Protein AF-A0A523FAZ5-F1 (afdb_monomer_lite)

Sequence (161 aa):
MTGGITSIVLAPLVPWPVIAAIGALALLVVGLALFKRARGVVWRALALGILVLALLNPSLKQEEREPLSDIAIIVVDDSPSQTVGPRRDHAKAALDHLRKTLARFDDIEVRVLRVGGRAQAGAGAGDSAEIRAPEEGTRLFSALGRVLAEVPPQRLAGVIM

Secondary structure (DSSP, 8-state):
-----EEEEE--SS-HHHHHHHHHHHHHHHHHHHHTT-TTHHHHHHHHHHHHHHHH-EEEEE----PPPEEEEEEEE--GGGGSTTHHHHHHHHHHHHHHHHTT-TTEEEEEEEES---------SS--EEE--SSS--HHHHHHHHHHHS-GGGEEEEE-

Radius of gyration: 31.72 Å; chains: 1; bounding box: 60×26×85 Å

Foldseek 3Di:
DQPFDWDWDQPFPDDPVVLVVLVVVLCVVLVVCVVVVPPCSVVSNVVSVVVSCVRRPTDTDGDPDDQAAAEEEEEAEQAPVCVPPCNVVVSVVVVVVVCVVCVVDPRYAYEYEYPQHDDDDDDDPDRYHYHYDDNDPRPRVVSVVVVVVVDDPVRHPYYHD

pLDDT: mean 75.59, std 15.06, range [31.92, 93.75]

Structure (mmCIF, N/CA/C/O backbone):
data_AF-A0A523FAZ5-F1
#
_entry.id   AF-A0A523FAZ5-F1
#
loop_
_atom_site.group_PDB
_atom_site.id
_atom_site.type_symbol
_atom_site.label_atom_id
_atom_site.label_alt_id
_atom_site.label_comp_id
_atom_site.label_asym_id
_atom_site.label_entity_id
_atom_site.label_seq_id
_atom_site.pdbx_PDB_ins_code
_atom_site.Cartn_x
_atom_site.Cartn_y
_atom_site.Cartn_z
_atom_site.occupancy
_atom_site.B_iso_or_equiv
_atom_site.auth_seq_id
_atom_site.auth_comp_id
_atom_site.auth_asym_id
_atom_site.auth_atom_id
_atom_site.pdbx_PDB_model_num
ATOM 1 N N . MET A 1 1 ? -9.274 -11.555 -12.201 1.00 41.16 1 MET A N 1
ATOM 2 C CA . MET A 1 1 ? -9.835 -11.783 -10.851 1.00 41.16 1 MET A CA 1
ATOM 3 C C . MET A 1 1 ? -9.214 -10.739 -9.940 1.00 41.16 1 MET A C 1
ATOM 5 O O . MET A 1 1 ? -8.046 -10.865 -9.603 1.00 41.16 1 MET A O 1
ATOM 9 N N . THR A 1 2 ? -9.928 -9.650 -9.666 1.00 46.34 2 THR A N 1
ATOM 10 C CA . THR A 1 2 ? -9.441 -8.534 -8.848 1.00 46.34 2 THR A CA 1
ATOM 11 C C . THR A 1 2 ? -9.373 -8.980 -7.388 1.00 46.34 2 THR A C 1
ATOM 13 O O . THR A 1 2 ? -10.386 -9.121 -6.708 1.00 46.34 2 THR A O 1
ATOM 16 N N . GLY A 1 3 ? -8.166 -9.285 -6.912 1.00 47.44 3 GLY A N 1
ATOM 17 C CA . GLY A 1 3 ? -7.912 -9.593 -5.507 1.00 47.44 3 GLY A CA 1
ATOM 18 C C . GLY A 1 3 ? -7.996 -8.321 -4.672 1.00 47.44 3 GLY A C 1
ATOM 19 O O . GLY A 1 3 ? -6.970 -7.745 -4.326 1.00 47.44 3 GLY A O 1
ATOM 20 N N . GLY A 1 4 ? -9.212 -7.855 -4.385 1.00 55.84 4 GLY A N 1
ATOM 21 C CA . GLY A 1 4 ? -9.428 -6.739 -3.471 1.00 55.84 4 GLY A CA 1
ATOM 22 C C . GLY A 1 4 ? -8.933 -7.116 -2.078 1.00 55.84 4 GLY A C 1
ATOM 23 O O . GLY A 1 4 ? -9.484 -8.009 -1.431 1.00 55.84 4 GLY A O 1
ATOM 24 N N . ILE A 1 5 ? -7.880 -6.453 -1.604 1.00 60.19 5 ILE A N 1
ATOM 25 C CA . ILE A 1 5 ? -7.404 -6.628 -0.233 1.00 60.19 5 ILE A CA 1
ATOM 26 C C . ILE A 1 5 ? -8.428 -5.936 0.667 1.00 60.19 5 ILE A C 1
ATOM 28 O O . ILE A 1 5 ? -8.537 -4.711 0.685 1.00 60.19 5 ILE A O 1
ATOM 32 N N . THR A 1 6 ? -9.222 -6.721 1.393 1.00 68.25 6 THR A N 1
ATOM 33 C CA . THR A 1 6 ? -10.172 -6.170 2.364 1.00 68.25 6 THR A CA 1
ATOM 34 C C . THR A 1 6 ? -9.407 -5.847 3.641 1.00 68.25 6 THR A C 1
ATOM 36 O O . THR A 1 6 ? -8.913 -6.753 4.311 1.00 68.25 6 THR A O 1
ATOM 39 N N . SER A 1 7 ? -9.296 -4.562 3.980 1.00 74.31 7 SER A N 1
ATOM 40 C CA . SER A 1 7 ? -8.684 -4.122 5.237 1.00 74.31 7 SER A CA 1
ATOM 41 C C . SER A 1 7 ? -9.744 -3.543 6.173 1.00 74.31 7 SER A C 1
ATOM 43 O O . SER A 1 7 ? -10.639 -2.805 5.753 1.00 74.31 7 SER A O 1
ATOM 45 N N . ILE A 1 8 ? -9.661 -3.904 7.455 1.00 73.94 8 ILE A N 1
ATOM 46 C CA . ILE A 1 8 ? -10.470 -3.287 8.508 1.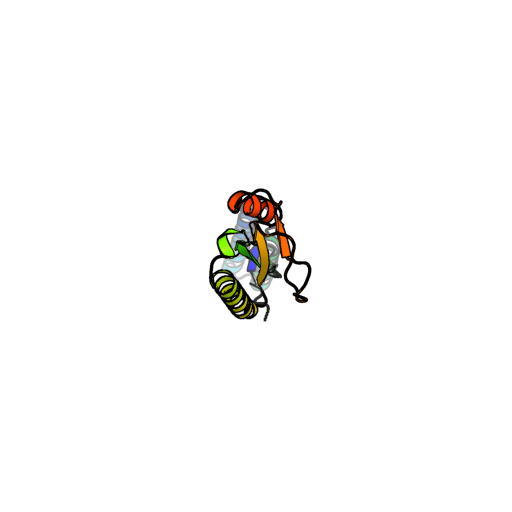00 73.94 8 ILE A CA 1
ATOM 47 C C . ILE A 1 8 ? -9.649 -2.134 9.068 1.00 73.94 8 ILE A C 1
ATOM 49 O O . ILE A 1 8 ? -8.594 -2.355 9.664 1.00 73.94 8 ILE A O 1
ATOM 53 N N . VAL A 1 9 ? -10.130 -0.908 8.876 1.00 80.06 9 VAL A N 1
ATOM 54 C CA . VAL A 1 9 ? -9.483 0.290 9.414 1.00 80.06 9 VAL A CA 1
ATOM 55 C C . VAL A 1 9 ? -10.300 0.800 10.592 1.00 80.06 9 VAL A C 1
ATOM 57 O O . VAL A 1 9 ? -11.507 1.015 10.490 1.00 80.06 9 VAL A O 1
ATOM 60 N N . LEU A 1 10 ? -9.627 1.002 11.721 1.00 80.06 10 LEU A N 1
ATOM 61 C CA . LEU A 1 10 ? -10.194 1.657 12.894 1.00 80.06 10 LEU A CA 1
ATOM 62 C C . LEU A 1 10 ? -9.989 3.163 12.742 1.00 80.06 10 LEU A C 1
ATOM 64 O O . LEU A 1 10 ? -8.870 3.655 12.888 1.00 80.06 10 LEU A O 1
ATOM 68 N N . ALA A 1 11 ? -11.066 3.875 12.418 1.00 80.88 11 ALA A N 1
ATOM 69 C CA . ALA A 1 11 ? -11.078 5.324 12.244 1.00 80.88 11 ALA A CA 1
ATOM 70 C C . ALA A 1 11 ? -11.900 5.962 13.378 1.00 80.88 11 ALA A C 1
ATOM 72 O O . ALA A 1 11 ? -13.043 6.373 13.144 1.00 80.88 11 ALA A O 1
ATOM 73 N N . PRO A 1 12 ? -11.361 5.998 14.614 1.00 84.38 12 PRO A N 1
ATOM 74 C CA . PRO A 1 12 ? -12.119 6.416 15.783 1.00 84.38 12 PRO A CA 1
ATOM 75 C C . PRO A 1 12 ? -12.589 7.867 15.641 1.00 84.38 12 PRO A C 1
ATOM 77 O O . PRO A 1 12 ? -11.811 8.743 15.264 1.00 84.38 12 PRO A O 1
ATOM 80 N N . LEU A 1 13 ? -13.859 8.132 15.972 1.00 83.75 13 LEU A N 1
ATOM 81 C CA . LEU A 1 13 ? -14.434 9.486 15.875 1.00 83.75 13 LEU A CA 1
ATOM 82 C C . LEU A 1 13 ? -13.808 10.456 16.882 1.00 83.75 13 LEU A C 1
ATOM 84 O O . LEU A 1 13 ? -13.856 11.670 16.697 1.00 83.75 13 LEU A O 1
ATOM 88 N N . VAL A 1 14 ? -13.262 9.920 17.971 1.00 88.44 14 VAL A N 1
ATOM 89 C CA . VAL A 1 14 ? -12.669 10.681 19.069 1.00 88.44 14 VAL A CA 1
ATOM 90 C C . VAL A 1 14 ? -11.293 10.115 19.425 1.00 88.44 14 VAL A C 1
ATOM 92 O O . VAL A 1 14 ? -11.012 8.953 19.129 1.00 88.44 14 VAL A O 1
ATOM 95 N N . PRO A 1 15 ? -10.423 10.895 20.091 1.00 90.19 15 PRO A N 1
ATOM 96 C CA . PRO A 1 15 ? -9.107 10.417 20.496 1.00 90.19 15 PRO A CA 1
ATOM 97 C C . PRO A 1 15 ? -9.174 9.139 21.344 1.00 90.19 15 PRO A C 1
ATOM 99 O O . PRO A 1 15 ? -10.030 9.002 22.220 1.00 90.19 15 PRO A O 1
ATOM 102 N N . TRP A 1 16 ? -8.204 8.242 21.151 1.00 90.12 16 TRP A N 1
ATOM 103 C CA . TRP A 1 16 ? -8.082 6.977 21.889 1.00 90.12 16 TRP A CA 1
ATOM 104 C C . TRP A 1 16 ? -8.231 7.087 23.417 1.00 90.12 16 TRP A C 1
ATOM 106 O O . TRP A 1 16 ? -8.924 6.242 23.988 1.00 90.12 16 TRP A O 1
ATOM 116 N N . PRO A 1 17 ? -7.675 8.111 24.100 1.00 92.44 17 PRO A N 1
ATOM 117 C CA . PRO A 1 17 ? -7.861 8.262 25.544 1.00 92.44 17 PRO A CA 1
ATOM 118 C C . PRO A 1 17 ? -9.330 8.407 25.960 1.00 92.44 17 PRO A C 1
ATOM 120 O O . PRO A 1 17 ? -9.725 7.894 27.004 1.00 92.44 17 PRO A O 1
ATOM 123 N N . VAL A 1 18 ? -10.156 9.059 25.135 1.00 91.06 18 VAL A N 1
ATOM 124 C CA . VAL A 1 18 ? -11.589 9.251 25.407 1.00 91.06 18 VAL A CA 1
ATOM 125 C C . VAL A 1 18 ? -12.331 7.921 25.299 1.00 91.06 18 VAL A C 1
ATOM 127 O O . VAL A 1 18 ? -13.121 7.582 26.179 1.00 91.06 18 VAL A O 1
ATOM 130 N N . ILE A 1 19 ? -12.032 7.127 24.267 1.00 90.44 19 ILE A N 1
ATOM 131 C CA . ILE A 1 19 ? -12.606 5.783 24.093 1.00 90.44 19 ILE A CA 1
ATOM 132 C C . ILE A 1 19 ? -12.199 4.876 25.255 1.00 90.44 19 ILE A C 1
ATOM 134 O O . ILE A 1 19 ? -13.048 4.186 25.816 1.00 90.44 19 ILE A O 1
ATOM 138 N N . ALA A 1 20 ? -10.925 4.911 25.657 1.00 91.25 20 ALA A N 1
ATOM 139 C CA . ALA A 1 20 ? -10.426 4.135 26.787 1.00 91.25 20 ALA A CA 1
ATOM 140 C C . ALA A 1 20 ? -11.129 4.521 28.100 1.00 91.25 20 ALA A C 1
ATOM 142 O O . ALA A 1 20 ? -11.541 3.639 28.851 1.00 91.25 20 ALA A O 1
ATOM 143 N N . ALA A 1 21 ? -11.332 5.819 28.351 1.00 92.88 21 ALA A N 1
ATOM 144 C CA . ALA A 1 21 ? -12.047 6.302 29.531 1.00 92.88 21 ALA A CA 1
ATOM 145 C C . ALA A 1 21 ? -13.518 5.849 29.548 1.00 92.88 21 ALA A C 1
ATOM 147 O O . ALA A 1 21 ? -13.993 5.329 30.560 1.00 92.88 21 ALA A O 1
ATOM 148 N N . ILE A 1 22 ? -14.231 5.985 28.422 1.00 91.12 22 ILE A N 1
ATOM 149 C CA . ILE A 1 22 ? -15.628 5.538 28.290 1.00 91.12 22 ILE A CA 1
ATOM 150 C C . ILE A 1 22 ? -15.723 4.014 28.443 1.00 91.12 22 ILE A C 1
ATOM 152 O O . ILE A 1 22 ? -16.589 3.523 29.166 1.00 91.12 22 ILE A O 1
ATOM 156 N N . GLY A 1 23 ? -14.816 3.264 27.814 1.00 92.19 23 GLY A N 1
ATOM 157 C CA . GLY A 1 23 ? -14.746 1.807 27.919 1.00 92.19 23 GLY A CA 1
ATOM 158 C C . GLY A 1 23 ? -14.478 1.332 29.348 1.00 92.19 23 GLY A C 1
ATOM 159 O O . GLY A 1 23 ? -15.163 0.434 29.836 1.00 92.19 23 GLY A O 1
ATOM 160 N N . ALA A 1 24 ? -13.547 1.972 30.060 1.00 93.75 24 ALA A N 1
ATOM 161 C CA . ALA A 1 24 ? -13.265 1.670 31.462 1.00 93.75 24 ALA A CA 1
ATOM 162 C C . ALA A 1 24 ? -14.481 1.942 32.363 1.00 93.75 24 ALA A C 1
ATOM 164 O O . ALA A 1 24 ? -14.836 1.108 33.200 1.00 93.75 24 ALA A O 1
ATOM 165 N N . LEU A 1 25 ? -15.166 3.073 32.162 1.00 93.12 25 LEU A N 1
ATOM 166 C CA . LEU A 1 25 ? -16.380 3.405 32.906 1.00 93.12 25 LEU A CA 1
ATOM 167 C C . LEU A 1 25 ? -17.509 2.402 32.625 1.00 93.12 25 LEU A C 1
ATOM 169 O O . LEU A 1 25 ? -18.179 1.943 33.552 1.00 93.12 25 LEU A O 1
ATOM 173 N N . ALA A 1 26 ? -17.694 2.018 31.361 1.00 90.56 26 ALA A N 1
ATOM 174 C CA . ALA A 1 26 ? -18.669 1.012 30.962 1.00 90.56 26 ALA A CA 1
ATOM 175 C C . ALA A 1 26 ? -18.409 -0.339 31.648 1.00 90.56 26 ALA A C 1
ATOM 177 O O . ALA A 1 26 ? -19.335 -0.942 32.197 1.00 90.56 26 ALA A O 1
ATOM 178 N N . LEU A 1 27 ? -17.150 -0.788 31.676 1.00 92.62 27 LEU A N 1
ATOM 179 C CA . LEU A 1 27 ? -16.744 -2.019 32.356 1.00 92.62 27 LEU A CA 1
ATOM 180 C C . LEU A 1 27 ? -17.004 -1.961 33.864 1.00 92.62 27 LEU A C 1
ATOM 182 O O . LEU A 1 27 ? -17.510 -2.933 34.421 1.00 92.62 27 LEU A O 1
ATOM 186 N N . LEU A 1 28 ? -16.732 -0.829 34.521 1.00 93.31 28 LEU A N 1
ATOM 187 C CA . LEU A 1 28 ? -17.048 -0.636 35.941 1.00 93.31 28 LEU A CA 1
ATOM 188 C C . LEU A 1 28 ? -18.552 -0.758 36.214 1.00 93.31 28 LEU A C 1
ATOM 190 O O . LEU A 1 28 ? -18.958 -1.472 37.131 1.00 93.31 28 LEU A O 1
ATOM 194 N N . VAL A 1 29 ? -19.388 -0.105 35.402 1.00 89.31 29 VAL A N 1
ATOM 195 C CA . VAL A 1 29 ? -20.852 -0.155 35.552 1.00 89.31 29 VAL A CA 1
ATOM 196 C C . VAL A 1 29 ? -21.377 -1.577 35.354 1.00 89.31 29 VAL A C 1
ATOM 198 O O . VAL A 1 29 ? -22.180 -2.058 36.158 1.00 89.31 29 VAL A O 1
ATOM 201 N N . VAL A 1 30 ? -20.913 -2.274 34.314 1.00 89.31 30 VAL A N 1
ATOM 202 C CA . VAL A 1 30 ? -21.311 -3.660 34.027 1.00 89.31 30 VAL A CA 1
ATOM 203 C C . VAL A 1 30 ? -20.807 -4.614 35.112 1.00 89.31 30 VAL A C 1
ATOM 205 O O . VAL A 1 30 ? -21.577 -5.452 35.580 1.00 89.31 30 VAL A O 1
ATOM 208 N N . GLY A 1 31 ? -19.564 -4.455 35.571 1.00 90.12 31 GLY A N 1
ATOM 209 C CA . GLY A 1 31 ? -18.967 -5.255 36.641 1.00 90.12 31 GLY A CA 1
ATOM 210 C C . GLY A 1 31 ? -19.706 -5.105 37.972 1.00 90.12 31 GLY A C 1
ATOM 211 O O . GLY A 1 31 ? -20.038 -6.102 38.612 1.00 90.12 31 GLY A O 1
ATOM 212 N N . LEU A 1 32 ? -20.066 -3.876 38.355 1.00 90.56 32 LEU A N 1
ATOM 213 C CA . LEU A 1 32 ? -20.885 -3.622 39.544 1.00 90.56 32 LEU A CA 1
ATOM 214 C C . LEU A 1 32 ? -22.303 -4.191 39.400 1.00 90.56 32 LEU A C 1
ATOM 216 O O . LEU A 1 32 ? -22.849 -4.741 40.359 1.00 90.56 32 LEU A O 1
ATOM 220 N N . ALA A 1 33 ? -22.905 -4.094 38.210 1.00 87.38 33 ALA A N 1
ATOM 221 C CA . ALA A 1 33 ? -24.222 -4.666 37.939 1.00 87.38 33 ALA A CA 1
ATOM 222 C C . ALA A 1 33 ? -24.212 -6.205 38.008 1.00 87.38 33 ALA A C 1
ATOM 224 O O . ALA A 1 33 ? -25.157 -6.795 38.537 1.00 87.38 33 ALA A O 1
ATOM 225 N N . LEU A 1 34 ? -23.136 -6.845 37.533 1.00 88.56 34 LEU A N 1
ATOM 226 C CA . LEU A 1 34 ? -22.886 -8.284 37.673 1.00 88.56 34 LEU A CA 1
ATOM 227 C C . LEU A 1 34 ? -22.719 -8.682 39.135 1.00 88.56 34 LEU A C 1
ATOM 229 O O . LEU A 1 34 ? -23.387 -9.610 39.591 1.00 88.56 34 LEU A O 1
ATOM 233 N N . PHE A 1 35 ? -21.890 -7.949 39.882 1.00 90.31 35 PHE A N 1
ATOM 234 C CA . PHE A 1 35 ? -21.654 -8.203 41.302 1.00 90.31 35 PHE A CA 1
ATOM 235 C C . PHE A 1 35 ? -22.951 -8.116 42.118 1.00 90.31 35 PHE A C 1
ATOM 237 O O . PHE A 1 35 ? -23.217 -8.959 42.971 1.00 90.31 35 PHE A O 1
ATOM 244 N N . LYS A 1 36 ? -23.817 -7.149 41.794 1.00 89.69 36 LYS A N 1
ATOM 245 C CA . LYS A 1 36 ? -25.142 -6.998 42.413 1.00 89.69 36 LYS A CA 1
ATOM 246 C C . LYS A 1 36 ? -26.219 -7.937 41.848 1.00 89.69 36 LYS A C 1
ATOM 248 O O . LYS A 1 36 ? -27.369 -7.828 42.266 1.00 89.69 36 LYS A O 1
ATOM 253 N N . ARG A 1 37 ? -25.887 -8.831 40.901 1.00 84.12 37 ARG A N 1
ATOM 254 C CA . ARG A 1 37 ? -26.836 -9.709 40.178 1.00 84.12 37 ARG A CA 1
ATOM 255 C C . ARG A 1 37 ? -28.067 -8.951 39.663 1.00 84.12 37 ARG A C 1
ATOM 257 O O . ARG A 1 37 ? -29.195 -9.444 39.706 1.00 84.12 37 ARG A O 1
ATOM 264 N N . ALA A 1 38 ? -27.855 -7.724 39.194 1.00 78.81 38 ALA A N 1
ATOM 265 C CA . ALA A 1 38 ? -28.938 -6.864 38.751 1.00 78.81 38 ALA A CA 1
ATOM 266 C C . ALA A 1 38 ? -29.636 -7.479 37.528 1.00 78.81 38 ALA A C 1
ATOM 268 O O . ALA A 1 38 ? -28.996 -7.902 36.567 1.00 78.81 38 ALA A O 1
ATOM 269 N N . ARG A 1 39 ? -30.969 -7.499 37.516 1.00 80.88 39 ARG A N 1
ATOM 270 C CA . ARG A 1 39 ? -31.710 -7.903 36.314 1.00 80.88 39 ARG A CA 1
ATOM 271 C C . ARG A 1 39 ? -31.396 -6.926 35.169 1.00 80.88 39 ARG A C 1
ATOM 273 O O . ARG A 1 39 ? -31.338 -5.712 35.372 1.00 80.88 39 ARG A O 1
ATOM 280 N N . GLY A 1 40 ? -31.157 -7.462 33.970 1.00 84.19 40 GLY A N 1
ATOM 281 C CA . GLY A 1 40 ? -30.876 -6.667 32.768 1.00 84.19 40 GLY A CA 1
ATOM 282 C C . GLY A 1 40 ? -29.410 -6.272 32.541 1.00 84.19 40 GLY A C 1
ATOM 283 O O . GLY A 1 40 ? -29.163 -5.390 31.722 1.00 84.19 40 GLY A O 1
ATOM 284 N N . VAL A 1 41 ? -28.430 -6.901 33.214 1.00 88.81 41 VAL A N 1
ATOM 285 C CA . VAL A 1 41 ? -26.996 -6.680 32.907 1.00 88.81 41 VAL A CA 1
ATOM 286 C C . VAL A 1 41 ? -26.706 -6.893 31.423 1.00 88.81 41 VAL A C 1
ATOM 288 O O . VAL A 1 41 ? -26.037 -6.061 30.826 1.00 88.81 41 VAL A O 1
ATOM 291 N N . VAL A 1 42 ? -27.237 -7.965 30.825 1.00 88.31 42 VAL A N 1
ATOM 292 C CA . VAL A 1 42 ? -26.993 -8.308 29.413 1.00 88.31 42 VAL A CA 1
ATOM 293 C C . VAL A 1 42 ? -27.348 -7.138 28.494 1.00 88.31 42 VAL A C 1
ATOM 295 O O . VAL A 1 42 ? -26.528 -6.732 27.682 1.00 88.31 42 VAL A O 1
ATOM 298 N N . TRP A 1 43 ? -28.517 -6.523 28.690 1.00 90.06 43 TRP A N 1
ATOM 299 C CA . TRP A 1 43 ? -28.949 -5.365 27.904 1.00 90.06 43 TRP A CA 1
ATOM 300 C C . TRP A 1 43 ? -28.083 -4.126 28.136 1.00 90.06 43 TRP A C 1
ATOM 302 O O . TRP A 1 43 ? -27.771 -3.414 27.185 1.00 90.06 43 TRP A O 1
ATOM 312 N N . ARG A 1 44 ? -27.644 -3.880 29.379 1.00 87.88 44 ARG A N 1
ATOM 313 C CA . ARG A 1 44 ? -26.727 -2.768 29.687 1.00 87.88 44 ARG A CA 1
ATOM 314 C C . ARG A 1 44 ? -25.353 -2.967 29.050 1.00 87.88 44 ARG A C 1
ATOM 316 O O . ARG A 1 44 ? -24.819 -2.030 28.469 1.00 87.88 44 ARG A O 1
ATOM 323 N N . ALA A 1 45 ? -24.804 -4.176 29.137 1.00 89.19 45 ALA A N 1
ATOM 324 C CA . ALA A 1 45 ? -23.534 -4.534 28.518 1.00 89.19 45 ALA A CA 1
ATOM 325 C C . ALA A 1 45 ? -23.606 -4.409 26.994 1.00 89.19 45 ALA A C 1
ATOM 327 O O . ALA A 1 45 ? -22.692 -3.866 26.385 1.00 89.19 45 ALA A O 1
ATOM 328 N N . LEU A 1 46 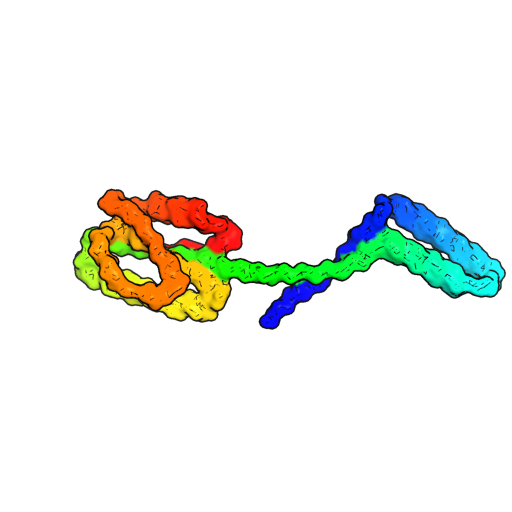? -24.714 -4.840 26.390 1.00 92.50 46 LEU A N 1
ATOM 329 C CA . LEU A 1 46 ? -24.927 -4.752 24.950 1.00 92.50 46 LEU A CA 1
ATOM 330 C C . LEU A 1 46 ? -25.052 -3.292 24.486 1.00 92.50 46 LEU A C 1
ATOM 332 O O . LEU A 1 46 ? -24.378 -2.901 23.540 1.00 92.50 46 LEU A O 1
ATOM 336 N N . ALA A 1 47 ? -25.821 -2.457 25.193 1.00 90.81 47 ALA A N 1
ATOM 337 C CA . ALA A 1 47 ? -25.939 -1.028 24.887 1.00 90.81 47 ALA A CA 1
ATOM 338 C C . ALA A 1 47 ? -24.593 -0.288 24.998 1.00 90.81 47 ALA A C 1
ATOM 340 O O . ALA A 1 47 ? -24.219 0.465 24.100 1.00 90.81 47 ALA A O 1
ATOM 341 N N . LEU A 1 48 ? -23.841 -0.532 26.076 1.00 90.56 48 LEU A N 1
ATOM 342 C CA . LEU A 1 48 ? -22.515 0.061 26.266 1.00 90.56 48 LEU A CA 1
ATOM 343 C C . LEU A 1 48 ? -21.496 -0.473 25.250 1.00 90.56 48 LEU A C 1
ATOM 345 O O . LEU A 1 48 ? -20.664 0.284 24.759 1.00 90.56 48 LEU A O 1
ATOM 349 N N . GLY A 1 49 ? -21.587 -1.756 24.896 1.00 90.62 49 GLY A N 1
ATOM 350 C CA . GLY A 1 49 ? -20.766 -2.368 23.857 1.00 90.62 49 GLY A CA 1
ATOM 351 C C . GLY A 1 49 ? -21.008 -1.735 22.488 1.00 90.62 49 GLY A C 1
ATOM 352 O O . GLY A 1 49 ? -20.047 -1.377 21.814 1.00 90.62 49 GLY A O 1
ATOM 353 N N . ILE A 1 50 ? -22.273 -1.519 22.109 1.00 92.00 50 ILE A N 1
ATOM 354 C CA . ILE A 1 50 ? -22.635 -0.812 20.870 1.00 92.00 50 ILE A CA 1
ATOM 355 C C . ILE A 1 50 ? -22.099 0.620 20.886 1.00 92.00 50 ILE A C 1
ATOM 357 O O . ILE A 1 50 ? -21.537 1.058 19.887 1.00 92.00 50 ILE A O 1
ATOM 361 N N . LEU A 1 51 ? -22.228 1.338 22.007 1.00 90.50 51 LEU A N 1
ATOM 362 C CA . LEU A 1 51 ? -21.704 2.699 22.139 1.00 90.50 51 LEU A CA 1
ATOM 363 C C . LEU A 1 51 ? -20.193 2.744 21.870 1.00 90.50 51 LEU A C 1
ATOM 365 O O . LEU A 1 51 ? -19.733 3.553 21.068 1.00 90.50 51 LEU A O 1
ATOM 369 N N . VAL A 1 52 ? -19.426 1.857 22.510 1.00 88.94 52 VAL A N 1
ATOM 370 C CA . VAL A 1 52 ? -17.973 1.768 22.311 1.00 88.94 52 VAL A CA 1
ATOM 371 C C . VAL A 1 52 ? -17.647 1.363 20.872 1.00 88.94 52 VAL A C 1
ATOM 373 O O . VAL A 1 52 ? -16.805 1.994 20.245 1.00 88.94 52 VAL A O 1
ATOM 376 N N . LEU A 1 53 ? -18.342 0.376 20.303 1.00 88.88 53 LEU A N 1
ATOM 377 C CA . LEU A 1 53 ? -18.117 -0.054 18.921 1.00 88.88 53 LEU A CA 1
ATOM 378 C C . LEU A 1 53 ? -18.386 1.076 17.913 1.00 88.88 53 LEU A C 1
ATOM 380 O O . LEU A 1 53 ? -17.611 1.260 16.975 1.00 88.88 53 LEU A O 1
ATOM 384 N N . ALA A 1 54 ? -19.436 1.867 18.139 1.00 88.31 54 ALA A N 1
ATOM 385 C CA . ALA A 1 54 ? -19.748 3.042 17.334 1.00 88.31 54 ALA A CA 1
ATOM 386 C C . ALA A 1 54 ? -18.652 4.118 17.432 1.00 88.31 54 ALA A C 1
ATOM 388 O O . ALA A 1 54 ? -18.323 4.746 16.431 1.00 88.31 54 ALA A O 1
ATOM 389 N N . LEU A 1 55 ? -18.042 4.296 18.610 1.00 86.88 55 LEU A N 1
ATOM 390 C CA . LEU A 1 55 ? -16.909 5.208 18.812 1.00 86.88 55 LEU A CA 1
ATOM 391 C C . LEU A 1 55 ? -15.634 4.745 18.090 1.00 86.88 55 LEU A C 1
ATOM 393 O O . LEU A 1 55 ? -14.901 5.587 17.569 1.00 86.88 55 LEU A O 1
ATOM 397 N N . LEU A 1 56 ? -15.369 3.431 18.049 1.00 87.81 56 LEU A N 1
ATOM 398 C CA . LEU A 1 56 ? -14.242 2.866 17.291 1.00 87.81 56 LEU A CA 1
ATOM 399 C C . LEU A 1 56 ? -14.435 2.997 15.774 1.00 87.81 56 LEU A C 1
ATOM 401 O O . LEU A 1 56 ? -13.437 3.070 15.059 1.00 87.81 56 LEU A O 1
ATOM 405 N N . ASN A 1 57 ? -15.691 3.026 15.310 1.00 86.12 57 ASN A N 1
ATOM 406 C CA . ASN A 1 57 ? -16.077 3.199 13.909 1.00 86.12 57 ASN A CA 1
ATOM 407 C C . ASN A 1 57 ? -15.260 2.314 12.950 1.00 86.12 57 ASN A C 1
ATOM 409 O O . ASN A 1 57 ? -14.432 2.810 12.176 1.00 86.12 57 ASN A O 1
ATOM 413 N N . PRO A 1 58 ? -15.442 0.983 13.033 1.00 82.88 58 PRO A N 1
ATOM 414 C CA . PRO A 1 58 ? -14.782 0.059 12.127 1.00 82.88 58 PRO A CA 1
ATOM 415 C C . PRO A 1 58 ? -15.269 0.322 10.703 1.00 82.88 58 PRO A C 1
ATOM 417 O O . PRO A 1 58 ? -16.439 0.122 10.383 1.00 82.88 58 PRO A O 1
ATOM 420 N N . SER A 1 59 ? -14.359 0.770 9.846 1.00 80.44 59 SER A N 1
ATOM 421 C CA . SER A 1 59 ? -14.650 1.035 8.444 1.00 80.44 59 SER A CA 1
ATOM 422 C C . SER A 1 59 ? -14.068 -0.077 7.583 1.00 80.44 59 SER A C 1
ATOM 424 O O . SER A 1 59 ? -12.885 -0.421 7.695 1.00 80.44 59 SER A O 1
ATOM 426 N N . LEU A 1 60 ? -14.915 -0.660 6.734 1.00 74.88 60 LEU A N 1
ATOM 427 C CA . LEU A 1 60 ? -14.496 -1.639 5.743 1.00 74.88 60 LEU A CA 1
ATOM 428 C C . LEU A 1 60 ? -13.948 -0.877 4.536 1.00 74.88 60 LEU A C 1
ATOM 430 O O . LEU A 1 60 ? -14.710 -0.311 3.753 1.00 74.88 60 LEU A O 1
ATOM 434 N N . LYS A 1 61 ? -12.621 -0.838 4.396 1.00 71.69 61 LYS A N 1
ATOM 435 C CA . LYS A 1 61 ? -11.979 -0.178 3.262 1.00 71.69 61 LYS A CA 1
ATOM 436 C C . LYS A 1 61 ? -11.661 -1.229 2.205 1.00 71.69 61 LYS A C 1
ATOM 438 O O . LYS A 1 61 ? -10.712 -2.001 2.350 1.00 71.69 61 LYS A O 1
ATOM 443 N N . GLN A 1 62 ? -12.487 -1.266 1.164 1.00 62.31 62 GLN A N 1
ATOM 444 C CA . GLN A 1 62 ? -12.188 -1.998 -0.063 1.00 62.31 62 GLN A CA 1
ATOM 445 C C . GLN A 1 62 ? -11.337 -1.084 -0.936 1.00 62.31 62 GLN A C 1
ATOM 447 O O . GLN A 1 62 ? -11.795 -0.034 -1.382 1.00 62.31 62 GLN A O 1
ATOM 452 N N . GLU A 1 63 ? -10.066 -1.432 -1.096 1.00 59.19 63 GLU A N 1
ATOM 453 C CA . GLU A 1 63 ? -9.166 -0.694 -1.971 1.00 59.19 63 GLU A CA 1
ATOM 454 C C . GLU A 1 63 ? -9.222 -1.333 -3.363 1.00 59.19 63 GLU A C 1
ATOM 456 O O . GLU A 1 63 ? -8.562 -2.340 -3.622 1.00 59.19 63 GLU A O 1
ATOM 461 N N . GLU A 1 64 ? -10.052 -0.780 -4.251 1.00 56.66 64 GLU A N 1
ATOM 462 C CA . GLU A 1 64 ? -9.974 -1.077 -5.684 1.00 56.66 64 GLU A CA 1
ATOM 463 C C . GLU A 1 64 ? -8.713 -0.409 -6.233 1.00 56.66 64 GLU A C 1
ATOM 465 O O . GLU A 1 64 ? -8.681 0.788 -6.517 1.00 56.66 64 GLU A O 1
ATOM 470 N N . ARG A 1 65 ? -7.628 -1.181 -6.316 1.00 57.94 65 ARG A N 1
ATOM 471 C CA . ARG A 1 65 ? -6.438 -0.782 -7.063 1.00 57.94 65 ARG A CA 1
ATOM 472 C C . ARG A 1 65 ? -6.563 -1.347 -8.463 1.00 57.94 65 ARG A C 1
ATOM 474 O O . ARG A 1 65 ? -6.450 -2.556 -8.647 1.00 57.94 65 ARG A O 1
ATOM 481 N N . GLU A 1 66 ? -6.788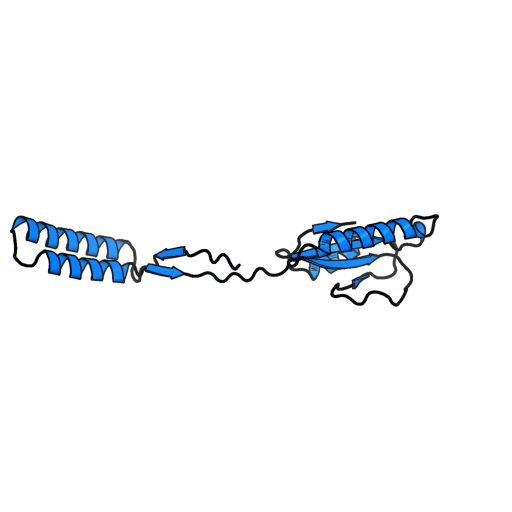 -0.473 -9.428 1.00 55.44 66 GLU A N 1
ATOM 482 C CA . GLU A 1 66 ? -6.605 -0.798 -10.835 1.00 55.44 66 GLU A CA 1
ATOM 483 C C . GLU A 1 66 ? -5.095 -0.710 -11.114 1.00 55.44 66 GLU A C 1
ATOM 485 O O . GLU A 1 66 ? -4.523 0.379 -10.993 1.00 55.44 66 GLU A O 1
ATOM 490 N N . PRO A 1 67 ? -4.393 -1.831 -11.360 1.00 58.47 67 PRO A N 1
ATOM 491 C CA . PRO A 1 67 ? -2.977 -1.768 -11.687 1.00 58.47 67 PRO A CA 1
ATOM 492 C C . PRO A 1 67 ? -2.835 -1.048 -13.031 1.00 58.47 67 PRO A C 1
ATOM 494 O O . PRO A 1 67 ? -3.380 -1.488 -14.040 1.00 58.47 67 PRO A O 1
ATOM 497 N N . LEU A 1 68 ? -2.139 0.091 -13.040 1.00 63.47 68 LEU A N 1
ATOM 498 C CA . LEU A 1 68 ? -1.755 0.740 -14.291 1.00 63.47 68 LEU A CA 1
ATOM 499 C C . LEU A 1 68 ? -0.727 -0.151 -14.991 1.00 63.47 68 LEU A C 1
ATOM 501 O O . LEU A 1 68 ? 0.198 -0.618 -14.335 1.00 63.47 68 LEU A O 1
ATOM 505 N N . SER A 1 69 ? -0.859 -0.333 -16.306 1.00 71.00 69 SER A N 1
ATOM 506 C CA . SER A 1 69 ? 0.120 -1.087 -17.092 1.00 71.00 69 SER A CA 1
ATOM 507 C C . SER A 1 69 ? 1.513 -0.467 -16.966 1.00 71.00 69 SER A C 1
ATOM 509 O O . SER A 1 69 ? 1.679 0.751 -17.136 1.00 71.00 69 SER A O 1
ATOM 511 N N . ASP A 1 70 ? 2.512 -1.295 -16.702 1.00 79.12 70 ASP A N 1
ATOM 512 C CA . ASP A 1 70 ? 3.912 -0.904 -16.681 1.00 79.12 70 ASP A CA 1
ATOM 513 C C . ASP A 1 70 ? 4.429 -0.665 -18.105 1.00 79.12 70 ASP A C 1
ATOM 515 O O . ASP A 1 70 ? 3.841 -1.097 -19.086 1.00 79.12 70 ASP A O 1
ATOM 519 N N . ILE A 1 71 ? 5.532 0.059 -18.247 1.00 80.94 71 ILE A N 1
ATOM 520 C CA . ILE A 1 71 ? 6.137 0.473 -19.510 1.00 80.94 71 ILE A CA 1
ATOM 521 C C . ILE A 1 71 ? 7.526 -0.163 -19.606 1.00 80.94 71 ILE A C 1
ATOM 523 O O . ILE A 1 71 ? 8.398 0.083 -18.767 1.00 80.94 71 ILE A O 1
ATOM 527 N N . ALA A 1 72 ? 7.750 -0.947 -20.659 1.00 83.19 72 ALA A N 1
ATOM 528 C CA . ALA A 1 72 ? 9.052 -1.499 -21.019 1.00 83.19 72 ALA A CA 1
ATOM 529 C C . ALA A 1 72 ? 9.626 -0.733 -22.216 1.00 83.19 72 ALA A C 1
ATOM 531 O O . ALA A 1 72 ? 9.000 -0.664 -23.276 1.00 83.19 72 ALA A O 1
ATOM 532 N N . ILE A 1 73 ? 10.823 -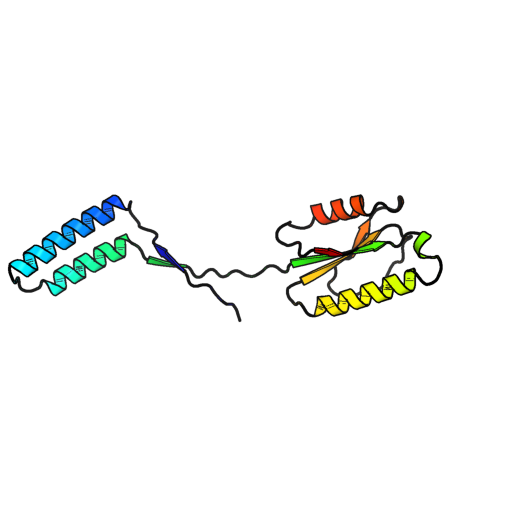0.162 -22.067 1.00 83.06 73 ILE A N 1
ATOM 533 C CA . ILE A 1 73 ? 11.476 0.610 -23.132 1.00 83.06 73 ILE A CA 1
ATOM 534 C C . ILE A 1 73 ? 12.535 -0.262 -23.808 1.00 83.06 73 ILE A C 1
ATOM 536 O O . ILE A 1 73 ? 13.475 -0.716 -23.158 1.00 83.06 73 ILE A O 1
ATOM 540 N N . ILE A 1 74 ? 12.414 -0.459 -25.120 1.00 83.06 74 ILE A N 1
ATOM 541 C CA . ILE A 1 74 ? 13.421 -1.133 -25.947 1.00 83.06 74 ILE A CA 1
ATOM 542 C C . ILE A 1 74 ? 14.134 -0.080 -26.785 1.00 83.06 74 ILE A C 1
ATOM 544 O O . ILE A 1 74 ? 13.503 0.587 -27.604 1.00 83.06 74 ILE A O 1
ATOM 548 N N . VAL A 1 75 ? 15.442 0.064 -26.609 1.00 80.50 75 VAL A N 1
ATOM 549 C CA . VAL A 1 75 ? 16.265 0.981 -27.399 1.00 80.50 75 VAL A CA 1
ATOM 550 C C . VAL A 1 75 ? 16.927 0.206 -28.532 1.00 80.50 75 VAL A C 1
ATOM 552 O O . VAL A 1 75 ? 17.582 -0.801 -28.302 1.00 80.50 75 VAL A O 1
ATOM 555 N N . VAL A 1 76 ? 16.764 0.680 -29.764 1.00 82.06 76 VAL A N 1
ATOM 556 C CA . VAL A 1 76 ? 17.384 0.109 -30.961 1.00 82.06 76 VAL A CA 1
ATOM 557 C C . VAL A 1 76 ? 18.351 1.131 -31.540 1.00 82.06 76 VAL A C 1
ATOM 559 O O . VAL A 1 76 ? 17.960 2.237 -31.922 1.00 82.06 76 VAL A O 1
ATOM 562 N N . ASP A 1 77 ? 19.625 0.759 -31.607 1.00 79.38 77 ASP A N 1
ATOM 563 C CA . ASP A 1 77 ? 20.627 1.510 -32.354 1.00 79.38 77 ASP A CA 1
ATOM 564 C C . ASP A 1 77 ? 20.460 1.216 -33.853 1.00 79.38 77 ASP A C 1
ATOM 566 O O . ASP A 1 77 ? 20.620 0.084 -34.298 1.00 79.38 77 ASP A O 1
ATOM 570 N N . ASP A 1 78 ? 20.121 2.243 -34.625 1.00 74.44 78 ASP A N 1
ATOM 571 C CA . ASP A 1 78 ? 19.967 2.221 -36.081 1.00 74.44 78 ASP A CA 1
ATOM 572 C C . ASP A 1 78 ? 21.076 3.031 -36.784 1.00 74.44 78 ASP A C 1
ATOM 574 O O . ASP A 1 78 ? 20.963 3.363 -37.973 1.00 74.44 78 ASP A O 1
ATOM 578 N N . SER A 1 79 ? 22.164 3.341 -36.065 1.00 75.31 79 SER A N 1
ATOM 579 C CA . SER A 1 79 ? 23.297 4.108 -36.587 1.00 75.31 79 SER A CA 1
ATOM 580 C C . SER A 1 79 ? 23.946 3.483 -37.832 1.00 75.31 79 SER A C 1
ATOM 582 O O . SER A 1 79 ? 23.856 2.272 -38.057 1.00 75.31 79 SER A O 1
ATOM 584 N N . PRO A 1 80 ? 24.626 4.280 -38.686 1.00 69.00 80 PRO A N 1
ATOM 585 C CA . PRO A 1 80 ? 25.249 3.774 -39.910 1.00 69.00 80 PRO A CA 1
ATOM 586 C C . PRO A 1 80 ? 26.221 2.605 -39.684 1.00 69.00 80 PRO A C 1
ATOM 588 O O . PRO A 1 80 ? 26.369 1.761 -40.564 1.00 69.00 80 PRO A O 1
ATOM 591 N N . SER A 1 81 ? 26.832 2.492 -38.502 1.00 70.94 81 SER A N 1
ATOM 592 C CA . SER A 1 81 ? 27.700 1.368 -38.115 1.00 70.94 81 SER A CA 1
ATOM 593 C C . SER A 1 81 ? 26.961 0.024 -38.005 1.00 70.94 81 SER A C 1
ATOM 595 O O . SER A 1 81 ? 27.594 -1.028 -38.103 1.00 70.94 81 SER A O 1
ATOM 597 N N . GLN A 1 82 ? 25.631 0.029 -37.876 1.00 72.44 82 GLN A N 1
ATOM 598 C CA . GLN A 1 82 ? 24.791 -1.174 -37.849 1.00 72.44 82 GLN A CA 1
ATOM 599 C C . GLN A 1 82 ? 24.535 -1.756 -39.246 1.00 72.44 82 GLN A C 1
ATOM 601 O O . GLN A 1 82 ? 24.083 -2.890 -39.375 1.00 72.44 82 GLN A O 1
ATOM 606 N N . THR A 1 83 ? 24.868 -1.018 -40.311 1.00 70.44 83 THR A N 1
ATOM 607 C CA . THR A 1 83 ? 24.754 -1.500 -41.704 1.00 70.44 83 THR A CA 1
ATOM 608 C C . THR A 1 83 ? 25.858 -2.457 -42.128 1.00 70.44 83 THR A C 1
ATOM 610 O O . THR A 1 83 ? 25.804 -3.025 -43.217 1.00 70.44 83 THR A O 1
ATOM 613 N N . VAL A 1 84 ? 26.864 -2.650 -41.277 1.00 74.44 84 VAL A N 1
ATOM 614 C CA . VAL A 1 84 ? 28.007 -3.503 -41.579 1.00 74.44 84 VAL A CA 1
ATOM 615 C C . VAL A 1 84 ? 27.641 -4.966 -41.317 1.00 74.44 84 VAL A C 1
ATOM 617 O O . VAL A 1 84 ? 27.539 -5.402 -40.168 1.00 74.44 84 VAL A O 1
ATOM 620 N N . GLY A 1 85 ? 27.487 -5.739 -42.394 1.00 78.00 85 GLY A N 1
ATOM 621 C CA . GLY A 1 85 ? 27.174 -7.169 -42.325 1.00 78.00 85 GLY A CA 1
ATOM 622 C C . GLY A 1 85 ? 25.742 -7.451 -41.835 1.00 78.00 85 GLY A C 1
ATOM 623 O O . GLY A 1 85 ? 24.859 -6.620 -42.033 1.00 78.00 85 GLY A O 1
ATOM 624 N N . PRO A 1 86 ? 25.485 -8.598 -41.175 1.00 82.12 86 PRO A N 1
ATOM 625 C CA . PRO A 1 86 ? 24.132 -9.019 -40.784 1.00 82.12 86 PRO A CA 1
ATOM 626 C C . PRO A 1 86 ? 23.608 -8.347 -39.496 1.00 82.12 86 PRO A C 1
ATOM 628 O O . PRO A 1 86 ? 22.614 -8.787 -38.922 1.00 82.12 86 PRO A O 1
ATOM 631 N N . ARG A 1 87 ? 24.271 -7.294 -38.991 1.00 79.88 87 ARG A N 1
ATOM 632 C CA . ARG A 1 87 ? 23.970 -6.688 -37.677 1.00 79.88 87 ARG A CA 1
ATOM 633 C C . ARG A 1 87 ? 22.553 -6.119 -37.593 1.00 79.88 87 ARG A C 1
ATOM 635 O O . ARG A 1 87 ? 21.865 -6.361 -36.605 1.00 79.88 87 ARG A O 1
ATOM 642 N N . ARG A 1 88 ? 22.088 -5.443 -38.649 1.00 79.81 88 ARG A N 1
ATOM 643 C CA . ARG A 1 88 ? 20.698 -4.965 -38.750 1.00 79.81 88 ARG A CA 1
ATOM 644 C C . ARG A 1 88 ? 19.677 -6.096 -38.698 1.00 79.81 88 ARG A C 1
ATOM 646 O O . ARG A 1 88 ? 18.671 -5.973 -38.002 1.00 79.81 88 ARG A O 1
ATOM 653 N N . ASP A 1 89 ? 19.949 -7.199 -39.385 1.00 80.88 89 ASP A N 1
ATOM 654 C CA . ASP A 1 89 ? 19.042 -8.347 -39.411 1.00 80.88 89 ASP A CA 1
ATOM 655 C C . ASP A 1 89 ? 18.983 -9.035 -38.043 1.00 80.88 89 ASP A C 1
ATOM 657 O O . ASP A 1 89 ? 17.904 -9.400 -37.575 1.00 80.88 89 ASP A O 1
ATOM 661 N N . HIS A 1 90 ? 20.120 -9.126 -37.345 1.00 84.12 90 HIS A N 1
ATOM 662 C CA . HIS A 1 90 ? 20.181 -9.634 -35.974 1.00 84.12 90 HIS A CA 1
ATOM 663 C C . HIS A 1 90 ? 19.421 -8.729 -34.990 1.00 84.12 90 HIS A C 1
ATOM 665 O O . HIS A 1 90 ? 18.659 -9.234 -34.166 1.00 84.12 90 HIS A O 1
ATOM 671 N N . ALA A 1 91 ? 19.573 -7.403 -35.092 1.00 83.25 91 ALA A N 1
ATOM 672 C CA . ALA A 1 91 ? 18.859 -6.443 -34.247 1.00 83.25 91 ALA A CA 1
ATOM 673 C C . ALA A 1 91 ? 17.338 -6.507 -34.467 1.00 83.25 91 ALA A C 1
ATOM 675 O O . ALA A 1 91 ? 16.563 -6.499 -33.510 1.00 83.25 91 ALA A O 1
ATOM 676 N N . LYS A 1 92 ? 16.901 -6.648 -35.725 1.00 83.81 92 LYS A N 1
ATOM 677 C CA . LYS A 1 92 ? 15.486 -6.835 -36.065 1.00 83.81 92 LYS A CA 1
ATOM 678 C C . LYS A 1 92 ? 14.934 -8.147 -35.500 1.00 83.81 92 LYS A C 1
ATOM 680 O O . LYS A 1 92 ? 13.872 -8.138 -34.884 1.00 83.81 92 LYS A O 1
ATOM 685 N N . ALA A 1 93 ? 15.666 -9.251 -35.648 1.00 85.50 93 ALA A N 1
ATOM 686 C CA . ALA A 1 93 ? 15.265 -10.544 -35.098 1.00 85.50 93 ALA A CA 1
ATOM 687 C C . ALA A 1 93 ? 15.168 -10.519 -33.560 1.00 85.50 93 ALA A C 1
ATOM 689 O O . ALA A 1 93 ? 14.224 -11.071 -32.992 1.00 85.50 93 ALA A O 1
ATOM 690 N N . ALA A 1 94 ? 16.102 -9.839 -32.887 1.00 85.06 94 ALA A N 1
ATOM 691 C CA . ALA A 1 94 ? 16.076 -9.654 -31.437 1.00 85.06 94 ALA A CA 1
ATOM 692 C C . ALA A 1 94 ? 14.876 -8.805 -30.983 1.00 85.06 94 ALA A C 1
ATOM 694 O O . ALA A 1 94 ? 14.187 -9.181 -30.033 1.00 85.06 94 ALA A O 1
ATOM 695 N N . LEU A 1 95 ? 14.574 -7.708 -31.691 1.00 84.94 95 LEU A N 1
ATOM 696 C CA . LEU A 1 95 ? 13.403 -6.870 -31.419 1.00 84.94 95 LEU A CA 1
ATOM 697 C C . LEU A 1 95 ? 12.097 -7.663 -31.562 1.00 84.94 95 LEU A C 1
ATOM 699 O O . LEU A 1 95 ? 11.227 -7.583 -30.695 1.00 84.94 95 LEU A O 1
ATOM 703 N N . ASP A 1 96 ? 11.965 -8.455 -32.626 1.00 86.06 96 ASP A N 1
ATOM 704 C CA . ASP A 1 96 ? 10.775 -9.278 -32.855 1.00 86.06 96 ASP A CA 1
ATOM 705 C C . ASP A 1 96 ? 10.627 -10.373 -31.788 1.00 86.06 96 ASP A C 1
ATOM 707 O O . ASP A 1 96 ? 9.515 -10.664 -31.340 1.00 86.06 96 ASP A O 1
ATOM 711 N N . HIS A 1 97 ? 11.738 -10.958 -31.332 1.00 87.38 97 HIS A N 1
ATOM 712 C CA . HIS A 1 97 ? 11.735 -11.917 -30.229 1.00 87.38 97 HIS A CA 1
ATOM 713 C C . HIS A 1 97 ? 11.295 -11.271 -28.905 1.00 87.38 97 HIS A C 1
ATOM 715 O O . HIS A 1 97 ? 10.457 -11.829 -28.189 1.00 87.38 97 HIS A O 1
ATOM 721 N N . LEU A 1 98 ? 11.806 -10.075 -28.595 1.00 84.62 98 LEU A N 1
ATOM 722 C CA . LEU A 1 98 ? 11.433 -9.310 -27.403 1.00 84.62 98 LEU A CA 1
ATOM 723 C C . LEU A 1 98 ? 9.953 -8.923 -27.424 1.00 84.62 98 LEU A C 1
ATOM 725 O O . LEU A 1 98 ? 9.254 -9.167 -26.445 1.00 84.62 98 LEU A O 1
ATOM 729 N N . ARG A 1 99 ? 9.446 -8.423 -28.558 1.00 84.00 99 ARG A N 1
ATOM 730 C CA . ARG A 1 99 ? 8.020 -8.102 -28.735 1.00 84.00 99 ARG A CA 1
ATOM 731 C C . ARG A 1 99 ? 7.124 -9.311 -28.485 1.00 84.00 99 ARG A C 1
ATOM 733 O O . ARG A 1 99 ? 6.168 -9.206 -27.731 1.00 84.00 99 ARG A O 1
ATOM 740 N N . LYS A 1 100 ? 7.452 -10.480 -29.048 1.00 86.06 100 LYS A N 1
ATOM 741 C CA . LYS A 1 100 ? 6.679 -11.720 -28.828 1.00 86.06 100 LYS A CA 1
ATOM 742 C C . LYS A 1 100 ? 6.737 -12.225 -27.388 1.00 86.06 100 LYS A C 1
ATOM 744 O O . LYS A 1 100 ? 5.802 -12.877 -26.932 1.00 86.06 100 LYS A O 1
ATOM 749 N N . THR A 1 101 ? 7.849 -11.986 -26.700 1.00 84.38 101 THR A N 1
ATOM 750 C CA . THR A 1 101 ? 8.019 -12.399 -25.303 1.00 84.38 101 THR A CA 1
ATOM 751 C C . THR A 1 101 ? 7.225 -11.485 -24.374 1.00 84.38 101 THR A C 1
ATOM 753 O O . THR A 1 101 ? 6.524 -11.984 -23.499 1.00 84.38 101 THR A O 1
ATOM 756 N N . LEU A 1 102 ? 7.288 -10.170 -24.604 1.00 83.62 102 LEU A N 1
ATOM 757 C CA . LEU A 1 102 ? 6.594 -9.165 -23.799 1.00 83.62 102 LEU A CA 1
ATOM 758 C C . LEU A 1 102 ? 5.085 -9.120 -24.076 1.00 83.62 102 LEU A C 1
ATOM 760 O O . LEU A 1 102 ? 4.325 -8.883 -23.152 1.00 83.62 102 LEU A O 1
ATOM 764 N N . ALA A 1 103 ? 4.635 -9.473 -25.284 1.00 83.19 103 ALA A N 1
ATOM 765 C CA . ALA A 1 103 ? 3.210 -9.587 -25.624 1.00 83.19 103 ALA A CA 1
ATOM 766 C C . ALA A 1 103 ? 2.445 -10.676 -24.840 1.00 83.19 103 ALA A C 1
ATOM 768 O O . ALA A 1 103 ? 1.246 -10.835 -25.030 1.00 83.19 103 ALA A O 1
ATOM 769 N N . ARG A 1 104 ? 3.127 -11.467 -24.000 1.00 85.00 104 ARG A N 1
ATOM 770 C CA . ARG A 1 104 ? 2.496 -12.432 -23.082 1.00 85.00 104 ARG A CA 1
ATOM 771 C C . ARG A 1 104 ? 2.018 -11.787 -21.778 1.00 85.00 104 ARG A C 1
ATOM 773 O O . ARG A 1 104 ? 1.370 -12.468 -20.990 1.00 85.00 104 ARG A O 1
ATOM 780 N N . PHE A 1 105 ? 2.395 -10.533 -21.538 1.00 81.62 105 PHE A N 1
ATOM 781 C CA . PHE A 1 105 ? 2.054 -9.763 -20.351 1.00 81.62 105 PHE A CA 1
ATOM 782 C C . PHE A 1 105 ? 1.036 -8.685 -20.742 1.00 81.62 105 PHE A C 1
ATOM 784 O O . PHE A 1 105 ? 1.380 -7.734 -21.441 1.00 81.62 105 PHE A O 1
ATOM 791 N N . ASP A 1 106 ? -0.218 -8.846 -20.312 1.00 75.56 106 ASP A N 1
ATOM 792 C CA . ASP A 1 106 ? -1.311 -7.896 -20.599 1.00 75.56 106 ASP A CA 1
ATOM 793 C C . ASP A 1 106 ? -1.166 -6.571 -19.819 1.00 75.56 106 ASP A C 1
ATOM 795 O O . ASP A 1 106 ? -1.849 -5.584 -20.091 1.00 75.56 106 ASP A O 1
ATOM 799 N N . ASP A 1 107 ? -0.266 -6.542 -18.838 1.00 80.94 107 ASP A N 1
ATOM 800 C CA . ASP A 1 107 ? 0.051 -5.420 -17.964 1.00 80.94 107 ASP A CA 1
ATOM 801 C C . ASP A 1 107 ? 1.316 -4.656 -18.389 1.00 80.94 107 ASP A C 1
ATOM 803 O O . ASP A 1 107 ? 1.746 -3.772 -17.654 1.00 80.94 107 ASP A O 1
ATOM 807 N N . ILE A 1 108 ? 1.898 -4.934 -19.568 1.00 80.81 108 ILE A N 1
ATOM 808 C CA . ILE A 1 108 ? 3.114 -4.258 -20.057 1.00 80.81 108 ILE A CA 1
ATOM 809 C C . ILE A 1 108 ? 2.889 -3.562 -21.410 1.00 80.81 108 ILE A C 1
ATOM 811 O O . ILE A 1 108 ? 2.660 -4.186 -22.442 1.00 80.81 108 ILE A O 1
ATOM 815 N N . GLU A 1 109 ? 3.072 -2.245 -21.426 1.00 82.06 109 GLU A N 1
ATOM 816 C CA . GLU A 1 109 ? 3.142 -1.384 -22.604 1.00 82.06 109 GLU A CA 1
ATOM 817 C C . GLU A 1 109 ? 4.588 -1.335 -23.134 1.00 82.06 109 GLU A C 1
ATOM 819 O O . GLU A 1 109 ? 5.507 -0.843 -22.473 1.00 82.06 109 GLU A O 1
ATOM 824 N N . VAL A 1 110 ? 4.819 -1.828 -24.352 1.00 83.31 110 VAL A N 1
ATOM 825 C CA . VAL A 1 110 ? 6.156 -1.827 -24.965 1.00 83.31 110 VAL A CA 1
ATOM 826 C C . VAL A 1 110 ? 6.364 -0.558 -25.790 1.00 83.31 110 VAL A C 1
ATOM 828 O O . VAL A 1 110 ? 5.649 -0.306 -26.759 1.00 83.31 110 VAL A O 1
ATOM 831 N N . ARG A 1 111 ? 7.398 0.222 -25.460 1.00 82.38 111 ARG A N 1
ATOM 832 C CA . ARG A 1 111 ? 7.813 1.412 -26.219 1.00 82.38 111 ARG A CA 1
ATOM 833 C C . ARG A 1 111 ? 9.159 1.181 -26.879 1.00 82.38 111 ARG A C 1
ATOM 835 O O . ARG A 1 111 ? 10.131 0.833 -26.215 1.00 82.38 111 ARG A O 1
ATOM 842 N N . VAL A 1 112 ? 9.231 1.389 -28.191 1.00 81.25 112 VAL A N 1
ATOM 843 C CA . VAL A 1 112 ? 10.468 1.185 -28.958 1.00 81.25 112 VAL A CA 1
ATOM 844 C C . VAL A 1 112 ? 11.077 2.540 -29.300 1.00 81.25 112 VAL A C 1
ATOM 846 O O . VAL A 1 112 ? 10.441 3.368 -29.947 1.00 81.25 112 VAL A O 1
ATOM 849 N N . LEU A 1 113 ? 12.311 2.769 -28.862 1.00 80.56 113 LEU A N 1
ATOM 850 C CA . LEU A 1 113 ? 13.088 3.976 -29.120 1.00 80.56 113 LEU A CA 1
ATOM 851 C C . LEU A 1 113 ? 14.181 3.669 -30.144 1.00 80.56 113 LEU A C 1
ATOM 853 O O . LEU A 1 113 ? 15.094 2.904 -29.852 1.00 80.56 113 LEU A O 1
ATOM 857 N N . ARG A 1 114 ? 14.137 4.296 -31.321 1.00 78.12 114 ARG A N 1
ATOM 858 C CA . ARG A 1 114 ? 15.192 4.152 -32.343 1.00 78.12 114 ARG A CA 1
ATOM 859 C C . ARG A 1 114 ? 16.154 5.335 -32.322 1.00 78.12 114 ARG A C 1
ATOM 861 O O . ARG A 1 114 ? 15.720 6.490 -32.317 1.00 78.12 114 ARG A O 1
ATOM 868 N N . VAL A 1 115 ? 17.460 5.064 -32.337 1.00 75.06 115 VAL A N 1
ATOM 869 C CA . VAL A 1 115 ? 18.523 6.081 -32.236 1.00 75.06 115 VAL A CA 1
ATOM 870 C C . VAL A 1 115 ? 19.517 5.947 -33.392 1.00 75.06 115 VAL A C 1
ATOM 872 O O . VAL A 1 115 ? 19.962 4.853 -33.700 1.00 75.06 115 VAL A O 1
ATOM 875 N N . GLY A 1 116 ? 19.905 7.060 -34.023 1.00 61.84 116 GLY A N 1
ATOM 876 C CA . GLY A 1 116 ? 21.047 7.109 -34.951 1.00 61.84 116 GLY A CA 1
ATOM 877 C C . GLY A 1 116 ? 20.770 6.789 -36.431 1.00 61.84 116 GLY A C 1
ATOM 878 O O . GLY A 1 116 ? 21.669 6.978 -37.247 1.00 61.84 116 GLY A O 1
ATOM 879 N N . GLY A 1 117 ? 19.567 6.349 -36.811 1.00 59.34 117 GLY A N 1
ATOM 880 C CA . GLY A 1 117 ? 19.231 5.989 -38.198 1.00 59.34 117 GLY A CA 1
ATOM 881 C C . GLY A 1 117 ? 18.606 7.106 -39.042 1.00 59.34 117 GLY A C 1
ATOM 882 O O . GLY A 1 117 ? 17.831 7.918 -38.543 1.00 59.34 117 GLY A O 1
ATOM 883 N N . ARG A 1 118 ? 18.891 7.089 -40.355 1.00 47.22 118 ARG A N 1
ATOM 884 C CA . ARG A 1 118 ? 18.213 7.913 -41.374 1.00 47.22 118 ARG A CA 1
ATOM 885 C C . ARG A 1 118 ? 16.798 7.366 -41.587 1.00 47.22 118 ARG A C 1
ATOM 887 O O . ARG A 1 118 ? 16.638 6.163 -41.772 1.00 47.22 118 ARG A O 1
ATOM 894 N N . ALA A 1 119 ? 15.798 8.246 -41.543 1.00 42.75 119 ALA A N 1
ATOM 895 C CA . ALA A 1 119 ? 14.369 7.920 -41.617 1.00 42.75 119 ALA A CA 1
ATOM 896 C C . ALA A 1 119 ? 14.016 6.737 -42.551 1.00 42.75 119 ALA A C 1
ATOM 898 O O . ALA A 1 119 ? 14.123 6.857 -43.770 1.00 42.75 119 ALA A O 1
ATOM 899 N N . GLN A 1 120 ? 13.495 5.642 -41.991 1.00 38.28 120 GLN A N 1
ATOM 900 C CA . GLN A 1 120 ? 12.586 4.748 -42.709 1.00 38.28 120 GLN A CA 1
ATOM 901 C C . GLN A 1 120 ? 11.193 4.944 -42.124 1.00 38.28 120 GLN A C 1
ATOM 903 O O . GLN A 1 120 ? 10.916 4.585 -40.984 1.00 38.28 120 GLN A O 1
ATOM 908 N N . ALA A 1 121 ? 10.344 5.615 -42.898 1.00 39.19 121 ALA A N 1
ATOM 909 C CA . ALA A 1 121 ? 8.928 5.713 -42.613 1.00 39.19 121 ALA A CA 1
ATOM 910 C C . ALA A 1 121 ? 8.274 4.352 -42.892 1.00 39.19 121 ALA A C 1
ATOM 912 O O . ALA A 1 121 ? 8.368 3.845 -44.007 1.00 39.19 121 ALA A O 1
ATOM 913 N N . GLY A 1 122 ? 7.586 3.812 -41.885 1.00 39.00 122 GLY A N 1
ATOM 914 C CA . GLY A 1 122 ? 6.555 2.790 -42.052 1.00 39.00 122 GLY A CA 1
ATOM 915 C C . GLY A 1 122 ? 7.008 1.342 -41.867 1.00 39.00 122 GLY A C 1
ATOM 916 O O . GLY A 1 122 ? 7.654 0.772 -42.738 1.00 39.00 122 GLY A O 1
ATOM 917 N N . ALA A 1 123 ? 6.578 0.728 -40.761 1.00 34.19 123 ALA A N 1
ATOM 918 C CA . ALA A 1 123 ? 5.758 -0.494 -40.749 1.00 34.19 123 ALA A CA 1
ATOM 919 C C . ALA A 1 123 ? 5.638 -1.024 -39.308 1.00 34.19 123 ALA A C 1
ATOM 921 O O . ALA A 1 123 ? 6.585 -1.585 -38.760 1.00 34.19 123 ALA A O 1
ATOM 922 N N . GLY A 1 124 ? 4.458 -0.875 -38.705 1.00 31.92 124 GLY A N 1
ATOM 923 C CA . GLY A 1 124 ? 4.166 -1.451 -37.394 1.00 31.92 124 GLY A CA 1
ATOM 924 C C . GLY A 1 124 ? 2.883 -0.903 -36.793 1.00 31.92 124 GLY A C 1
ATOM 925 O O . GLY A 1 124 ? 2.930 -0.161 -35.823 1.00 31.92 124 GLY A O 1
ATOM 926 N N . ALA A 1 125 ? 1.743 -1.238 -37.394 1.00 33.38 125 ALA A N 1
ATOM 927 C CA . ALA A 1 125 ? 0.453 -1.089 -36.736 1.00 33.38 125 ALA A CA 1
ATOM 928 C C . ALA A 1 125 ? 0.395 -2.075 -35.559 1.00 33.38 125 ALA A C 1
ATOM 930 O O . ALA A 1 125 ? 0.462 -3.285 -35.769 1.00 33.38 125 ALA A O 1
ATOM 931 N N . GLY A 1 126 ? 0.311 -1.552 -34.341 1.00 35.06 126 GLY A N 1
ATOM 932 C CA . GLY A 1 126 ? 0.075 -2.331 -33.130 1.00 35.06 126 GLY A CA 1
ATOM 933 C C . GLY A 1 126 ? 0.621 -1.608 -31.911 1.00 35.06 126 GLY A C 1
ATOM 934 O O . GLY A 1 126 ? 1.832 -1.612 -31.740 1.00 35.06 126 GLY A O 1
ATOM 935 N N . ASP A 1 127 ? -0.273 -0.968 -31.150 1.00 38.44 127 ASP A N 1
ATOM 936 C CA . ASP A 1 127 ? -0.278 -0.513 -29.738 1.00 38.44 127 ASP A CA 1
ATOM 937 C C . ASP A 1 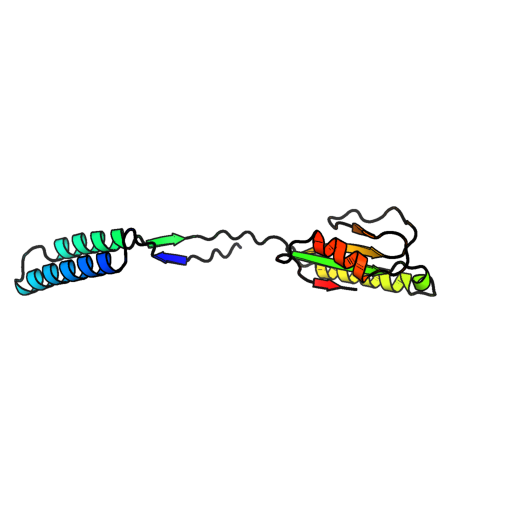127 ? 1.033 -0.102 -29.025 1.00 38.44 127 ASP A C 1
ATOM 939 O O . ASP A 1 127 ? 1.049 0.137 -27.823 1.00 38.44 127 ASP A O 1
ATOM 943 N N . SER A 1 128 ? 2.140 0.042 -29.745 1.00 49.31 128 SER A N 1
ATOM 944 C CA . SER A 1 128 ? 3.476 0.344 -29.242 1.00 49.31 128 SER A CA 1
ATOM 945 C C . SER A 1 128 ? 3.852 1.751 -29.688 1.00 49.31 128 SER A C 1
ATOM 947 O O . SER A 1 128 ? 4.026 2.002 -30.883 1.00 49.31 128 SER A O 1
ATOM 949 N N . ALA A 1 129 ? 3.993 2.681 -28.745 1.00 56.06 129 ALA A N 1
ATOM 950 C CA . ALA A 1 129 ? 4.448 4.031 -29.055 1.00 56.06 129 ALA A CA 1
ATOM 951 C C . ALA A 1 129 ? 5.929 4.001 -29.481 1.00 56.06 129 ALA A C 1
ATOM 953 O O . ALA A 1 129 ? 6.818 3.677 -28.688 1.00 56.06 129 ALA A O 1
ATOM 954 N N . GLU A 1 130 ? 6.198 4.311 -30.750 1.00 58.56 130 GLU A N 1
ATOM 955 C CA . GLU A 1 130 ? 7.552 4.449 -31.289 1.00 58.56 130 GLU A CA 1
ATOM 956 C C . GLU A 1 130 ? 8.046 5.884 -31.059 1.00 58.56 130 GLU A C 1
ATOM 958 O O . GLU A 1 130 ? 7.449 6.843 -31.548 1.00 58.56 130 GLU A O 1
ATOM 963 N N . ILE A 1 131 ? 9.125 6.042 -30.285 1.00 60.09 131 ILE A N 1
ATOM 964 C CA . ILE A 1 131 ? 9.685 7.355 -29.927 1.00 60.09 131 ILE A CA 1
ATOM 965 C C . ILE A 1 131 ? 11.009 7.555 -30.674 1.00 60.09 131 ILE A C 1
ATOM 967 O O . ILE A 1 131 ? 11.784 6.615 -30.856 1.00 60.09 131 ILE A O 1
ATOM 971 N N . ARG A 1 132 ? 11.277 8.782 -31.140 1.00 61.00 132 ARG A N 1
ATOM 972 C CA . ARG A 1 132 ? 12.403 9.101 -32.036 1.00 61.00 132 ARG A CA 1
ATOM 973 C C . ARG A 1 132 ? 13.367 10.116 -31.421 1.00 61.00 132 ARG A C 1
ATOM 975 O O . ARG A 1 132 ? 12.940 11.119 -30.858 1.00 61.00 132 ARG A O 1
ATOM 982 N N . ALA A 1 133 ? 14.673 9.894 -31.591 1.00 56.50 133 ALA A N 1
ATOM 983 C CA . ALA A 1 133 ? 15.722 10.838 -31.193 1.00 56.50 133 ALA A CA 1
ATOM 984 C C . ALA A 1 133 ? 16.341 11.598 -32.397 1.00 56.50 133 ALA A C 1
ATOM 986 O O . ALA A 1 133 ? 16.341 11.058 -33.504 1.00 56.50 133 ALA A O 1
ATOM 987 N N . PRO A 1 134 ? 16.883 12.824 -32.207 1.00 51.66 134 PRO A N 1
ATOM 988 C CA . PRO A 1 134 ? 17.491 13.633 -33.277 1.00 51.66 134 PRO A CA 1
ATOM 989 C C . PRO A 1 134 ? 18.752 13.007 -33.906 1.00 51.66 134 PRO A C 1
ATOM 991 O O . PRO A 1 134 ? 19.490 12.287 -33.235 1.00 51.66 134 PRO A O 1
ATOM 994 N N . GLU A 1 135 ? 19.022 13.339 -35.177 1.00 54.34 135 GLU A N 1
ATOM 995 C CA . GLU A 1 135 ? 20.014 12.700 -36.072 1.00 54.34 135 GLU A CA 1
ATOM 996 C C . GLU A 1 135 ? 21.501 13.086 -35.841 1.00 54.34 135 GLU A C 1
ATOM 998 O O . GLU A 1 135 ? 22.296 13.109 -36.777 1.00 54.34 135 GLU A O 1
ATOM 1003 N N . GLU A 1 136 ? 21.934 13.342 -34.603 1.00 49.47 136 GLU A N 1
ATOM 1004 C CA . GLU A 1 136 ? 23.334 13.698 -34.295 1.00 49.47 136 GLU A CA 1
ATOM 1005 C C . GLU A 1 136 ? 24.072 12.583 -33.527 1.00 49.47 136 GLU A C 1
ATOM 1007 O O . GLU A 1 136 ? 24.293 12.670 -32.316 1.00 49.47 136 GLU A O 1
ATOM 1012 N N . GLY A 1 137 ? 24.475 11.523 -34.238 1.00 55.53 137 GLY A N 1
ATOM 1013 C CA . GLY A 1 137 ? 25.328 10.439 -33.719 1.00 55.53 137 GLY A CA 1
ATOM 1014 C C . GLY A 1 137 ? 24.641 9.436 -32.773 1.00 55.53 137 GLY A C 1
ATOM 1015 O O . GLY A 1 137 ? 23.429 9.458 -32.568 1.00 55.53 137 GLY A O 1
ATOM 1016 N N . THR A 1 138 ? 25.422 8.526 -32.177 1.00 59.94 138 THR A N 1
ATOM 1017 C CA . THR A 1 138 ? 24.932 7.475 -31.257 1.00 59.94 138 THR A CA 1
ATOM 1018 C C . THR A 1 138 ? 24.742 8.023 -29.837 1.00 59.94 138 THR A C 1
ATOM 1020 O O . THR A 1 138 ? 25.426 7.634 -28.893 1.00 59.94 138 THR A O 1
ATOM 1023 N N . ARG A 1 139 ? 23.820 8.976 -29.649 1.00 67.81 139 ARG A N 1
ATOM 1024 C CA . ARG A 1 139 ? 23.530 9.554 -28.321 1.00 67.81 139 ARG A CA 1
ATOM 1025 C C . ARG A 1 139 ? 22.448 8.776 -27.561 1.00 67.81 139 ARG A C 1
ATOM 1027 O O . ARG A 1 139 ? 21.444 9.362 -27.141 1.00 67.81 139 ARG A O 1
ATOM 1034 N N . LEU A 1 140 ? 22.677 7.477 -27.356 1.00 66.50 140 LEU A N 1
ATOM 1035 C CA . LEU A 1 140 ? 21.735 6.537 -26.723 1.00 66.50 140 LEU A CA 1
ATOM 1036 C C . LEU A 1 140 ? 21.252 7.015 -25.344 1.00 66.50 140 LEU A C 1
ATOM 1038 O O . LEU A 1 140 ? 20.052 7.124 -25.115 1.00 66.50 140 LEU A O 1
ATOM 1042 N N . PHE A 1 141 ? 22.168 7.419 -24.461 1.00 73.62 141 PHE A N 1
ATOM 1043 C CA . PHE A 1 141 ? 21.819 7.878 -23.109 1.00 73.62 141 PHE A CA 1
ATOM 1044 C C . PHE A 1 141 ? 21.024 9.192 -23.091 1.00 73.62 141 PHE A C 1
ATOM 1046 O O . PHE A 1 141 ? 20.125 9.359 -22.272 1.00 73.62 141 PHE A O 1
ATOM 1053 N N . SER A 1 142 ? 21.300 10.115 -24.022 1.00 71.19 142 SER A N 1
ATOM 1054 C CA . SER A 1 142 ? 20.542 11.375 -24.120 1.00 71.19 142 SER A CA 1
ATOM 1055 C C . SER A 1 142 ? 19.119 11.157 -24.639 1.00 71.19 142 SER A C 1
ATOM 1057 O O . SER A 1 142 ? 18.190 11.854 -24.241 1.00 71.19 142 SER A O 1
ATOM 1059 N N . ALA A 1 143 ? 18.953 10.191 -25.547 1.00 70.81 143 ALA A N 1
ATOM 1060 C CA . ALA A 1 143 ? 17.662 9.802 -26.086 1.00 70.81 143 ALA A CA 1
ATOM 1061 C C . ALA A 1 143 ? 16.830 9.094 -25.017 1.00 70.81 143 ALA A C 1
ATOM 1063 O O . ALA A 1 143 ? 15.672 9.451 -24.816 1.00 70.81 143 ALA A O 1
ATOM 1064 N N . LEU A 1 144 ? 17.455 8.176 -24.279 1.00 74.75 144 LEU A N 1
ATOM 1065 C CA . LEU A 1 144 ? 16.834 7.493 -23.155 1.00 74.75 144 LEU A CA 1
ATOM 1066 C C . LEU A 1 144 ? 16.390 8.480 -22.069 1.00 74.75 144 LEU A C 1
ATOM 1068 O O . LEU A 1 144 ? 15.257 8.400 -21.613 1.00 74.75 144 LEU A O 1
ATOM 1072 N N . GLY A 1 145 ? 17.231 9.455 -21.706 1.00 72.94 145 GLY A N 1
ATOM 1073 C CA . GLY A 1 145 ? 16.887 10.469 -20.703 1.00 72.94 145 GLY A CA 1
ATOM 1074 C C . GLY A 1 145 ? 15.647 11.300 -21.056 1.00 72.94 145 GLY A C 1
ATOM 1075 O O . GLY A 1 145 ? 14.882 11.647 -20.164 1.00 72.94 145 GLY A O 1
ATOM 1076 N N . ARG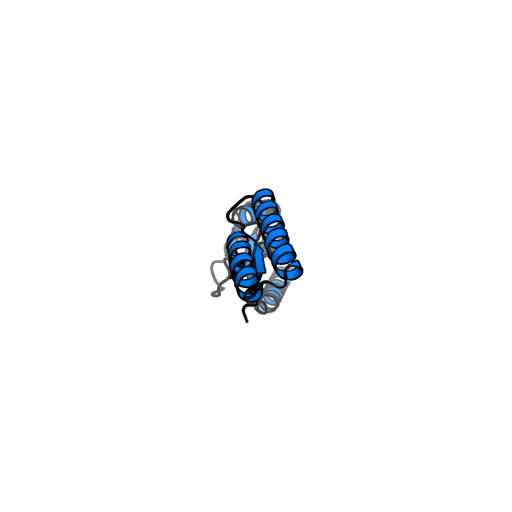 A 1 146 ? 15.403 11.570 -22.348 1.00 74.25 146 ARG A N 1
ATOM 1077 C CA . ARG A 1 146 ? 14.176 12.248 -22.806 1.00 74.25 146 ARG A CA 1
ATOM 1078 C C . ARG A 1 146 ? 12.940 11.366 -22.648 1.00 74.25 146 ARG A C 1
ATOM 1080 O O . ARG A 1 146 ? 11.945 11.825 -22.108 1.00 74.25 146 ARG A O 1
ATOM 1087 N N . VAL A 1 147 ? 13.026 10.099 -23.051 1.00 73.56 147 VAL A N 1
ATOM 1088 C CA . VAL A 1 147 ? 11.905 9.153 -22.907 1.00 73.56 147 VAL A CA 1
ATOM 1089 C C . VAL A 1 147 ? 11.595 8.883 -21.436 1.00 73.56 147 VAL A C 1
ATOM 1091 O O . VAL A 1 147 ? 10.434 8.855 -21.046 1.00 73.56 147 VAL A O 1
ATOM 1094 N N . LEU A 1 148 ? 12.622 8.748 -20.596 1.00 76.31 148 LEU A N 1
ATOM 1095 C CA . LEU A 1 148 ? 12.451 8.585 -19.153 1.00 76.31 148 LEU A CA 1
ATOM 1096 C C . LEU A 1 148 ? 11.832 9.821 -18.484 1.00 76.31 148 LEU A C 1
ATOM 1098 O O . LEU A 1 148 ? 11.167 9.668 -17.468 1.00 76.31 148 LEU A O 1
ATOM 1102 N N . ALA A 1 149 ? 12.009 11.024 -19.039 1.00 77.38 149 ALA A N 1
ATOM 1103 C CA . ALA A 1 149 ? 11.362 12.233 -18.523 1.00 77.38 149 ALA A CA 1
ATOM 1104 C C . ALA A 1 149 ? 9.847 12.273 -18.806 1.00 77.38 149 ALA A C 1
ATOM 1106 O O . ALA A 1 149 ? 9.109 12.956 -18.100 1.00 77.38 149 ALA A O 1
ATOM 1107 N N . GLU A 1 150 ? 9.382 11.538 -19.818 1.00 73.25 150 GLU A N 1
ATOM 1108 C CA . GLU A 1 150 ? 7.967 11.438 -20.199 1.00 73.25 150 GLU A CA 1
ATOM 1109 C C . GLU A 1 150 ? 7.258 10.237 -19.546 1.00 73.25 150 GLU A C 1
ATOM 1111 O O . GLU A 1 150 ? 6.028 10.154 -19.562 1.00 73.25 150 GLU A O 1
ATOM 1116 N N . VAL A 1 151 ? 8.016 9.298 -18.966 1.00 76.06 151 VAL A N 1
ATOM 1117 C CA . VAL A 1 151 ? 7.493 8.080 -18.335 1.00 76.06 151 VAL A CA 1
ATOM 1118 C C . VAL A 1 151 ? 7.435 8.249 -16.810 1.00 76.06 151 VAL A C 1
ATOM 1120 O O . VAL A 1 151 ? 8.460 8.535 -16.189 1.00 76.06 151 VAL A O 1
ATOM 1123 N N . PRO A 1 152 ? 6.269 8.034 -16.165 1.00 76.62 152 PRO A N 1
ATOM 1124 C CA . PRO A 1 152 ? 6.177 8.035 -14.709 1.00 76.62 152 PRO A CA 1
ATOM 1125 C C . PRO A 1 152 ? 7.110 6.973 -14.104 1.00 76.62 152 PRO A C 1
ATOM 1127 O O . PRO A 1 152 ? 7.026 5.809 -14.503 1.00 76.62 152 PRO A O 1
ATOM 1130 N N . PRO A 1 153 ? 7.958 7.312 -13.116 1.00 72.56 153 PRO A N 1
ATOM 1131 C CA . PRO A 1 153 ? 8.945 6.375 -12.580 1.00 72.56 153 PRO A CA 1
ATOM 1132 C C . PRO A 1 153 ? 8.305 5.155 -11.904 1.00 72.56 153 PRO A C 1
ATOM 1134 O O . PRO A 1 153 ? 8.916 4.094 -11.863 1.00 72.56 153 PRO A O 1
ATOM 1137 N N . GLN A 1 154 ? 7.063 5.274 -11.419 1.00 74.44 154 GLN A N 1
ATOM 1138 C CA . GLN A 1 154 ? 6.302 4.161 -10.839 1.00 74.44 154 GLN A CA 1
ATOM 1139 C C . GLN A 1 154 ? 5.788 3.147 -11.874 1.00 74.44 154 GLN A C 1
ATOM 1141 O O . GLN A 1 154 ? 5.324 2.093 -11.463 1.00 74.44 154 GLN A O 1
ATOM 1146 N N . ARG A 1 155 ? 5.853 3.459 -13.177 1.00 80.50 155 ARG A N 1
ATOM 1147 C CA . ARG A 1 155 ? 5.416 2.585 -14.279 1.00 80.50 155 ARG A CA 1
ATOM 1148 C C . ARG A 1 155 ? 6.588 2.045 -15.100 1.00 80.50 155 ARG A C 1
ATOM 1150 O O . ARG A 1 155 ? 6.359 1.492 -16.160 1.00 80.50 155 ARG A O 1
ATOM 1157 N N . LEU A 1 156 ? 7.849 2.249 -14.713 1.00 80.12 156 LEU A N 1
ATOM 1158 C CA . LEU A 1 156 ? 8.988 1.754 -15.496 1.00 80.12 156 LEU A CA 1
ATOM 1159 C C . LEU A 1 156 ? 9.323 0.308 -15.098 1.00 80.12 156 LEU A C 1
ATOM 1161 O O . LEU A 1 156 ? 9.939 0.092 -14.057 1.00 80.12 156 LEU A O 1
ATOM 1165 N N . ALA A 1 157 ? 8.992 -0.666 -15.949 1.00 79.69 157 ALA A N 1
ATOM 1166 C CA . ALA A 1 157 ? 9.362 -2.070 -15.727 1.00 79.69 157 ALA A CA 1
ATOM 1167 C C . ALA A 1 157 ? 10.854 -2.327 -15.994 1.00 79.69 157 ALA A C 1
ATOM 1169 O O . ALA A 1 157 ? 11.491 -3.138 -15.323 1.00 79.69 157 ALA A O 1
ATOM 1170 N N . GLY A 1 158 ? 11.427 -1.638 -16.986 1.00 81.50 158 GLY A N 1
ATOM 1171 C CA . GLY A 1 158 ? 12.836 -1.786 -17.334 1.00 81.50 158 GLY A CA 1
ATOM 1172 C C . GLY A 1 158 ? 13.207 -1.178 -18.682 1.00 81.50 158 GLY A C 1
ATOM 1173 O O . GLY A 1 158 ? 12.351 -0.795 -19.484 1.00 81.50 158 GLY A O 1
ATOM 1174 N N . VAL A 1 159 ? 14.517 -1.100 -18.922 1.00 82.50 159 VAL A N 1
ATOM 1175 C CA . VAL A 1 159 ? 15.106 -0.632 -20.180 1.00 82.50 159 VAL A CA 1
ATOM 1176 C C . VAL A 1 159 ? 15.988 -1.738 -20.748 1.00 82.50 159 VAL A C 1
ATOM 1178 O O . VAL A 1 159 ? 16.862 -2.248 -20.049 1.00 82.50 159 VAL A O 1
ATOM 1181 N N . ILE A 1 160 ? 15.764 -2.089 -22.013 1.00 83.44 160 ILE A N 1
ATOM 1182 C CA . ILE A 1 160 ? 16.543 -3.083 -22.760 1.00 83.44 160 ILE A CA 1
ATOM 1183 C C . ILE A 1 160 ? 17.241 -2.355 -23.911 1.00 83.44 160 ILE A C 1
ATOM 1185 O O . ILE A 1 160 ? 16.587 -1.607 -24.640 1.00 83.44 160 ILE A O 1
ATOM 1189 N N . MET A 1 161 ? 18.554 -2.546 -24.057 1.00 79.56 161 MET A N 1
ATOM 1190 C CA . MET A 1 161 ? 19.393 -1.928 -25.094 1.00 79.56 161 MET A CA 1
ATOM 1191 C C . MET A 1 161 ? 20.267 -2.972 -25.779 1.00 79.56 161 MET A C 1
ATOM 1193 O O . MET A 1 161 ? 20.644 -3.945 -25.086 1.00 79.56 161 MET A O 1
#